Protein AF-A0A6P0R8S0-F1 (afdb_monomer_lite)

pLDDT: mean 86.68, std 9.81, range [62.12, 96.94]

Radius of gyration: 12.66 Å; chains: 1; bounding box: 26×24×33 Å

Structure (mmCIF, N/CA/C/O backbone):
data_AF-A0A6P0R8S0-F1
#
_entry.id   AF-A0A6P0R8S0-F1
#
loop_
_atom_site.group_PDB
_atom_site.id
_atom_site.type_symbol
_atom_site.label_atom_id
_atom_site.label_alt_id
_atom_site.label_comp_id
_atom_site.label_asym_id
_atom_site.label_entity_id
_atom_site.label_seq_id
_atom_site.pdbx_PDB_ins_code
_atom_site.Cartn_x
_atom_site.Cartn_y
_atom_site.Cartn_z
_atom_site.occupancy
_atom_site.B_iso_or_equiv
_atom_site.auth_seq_id
_atom_site.auth_comp_id
_atom_site.auth_asym_id
_atom_site.auth_atom_id
_atom_site.pdbx_PDB_model_num
ATOM 1 N N . MET A 1 1 ? 1.360 0.090 -3.657 1.00 92.62 1 MET A N 1
ATOM 2 C CA . MET A 1 1 ? 0.372 1.116 -3.279 1.00 92.62 1 MET A CA 1
ATOM 3 C C . MET A 1 1 ? -0.822 0.406 -2.670 1.00 92.62 1 MET A C 1
ATOM 5 O O . MET A 1 1 ? -1.163 -0.676 -3.143 1.00 92.62 1 MET A O 1
ATOM 9 N N . ILE A 1 2 ? -1.434 0.997 -1.641 1.00 96.06 2 ILE A N 1
ATOM 10 C CA . ILE A 1 2 ? -2.660 0.477 -1.016 1.00 96.06 2 ILE A CA 1
ATOM 11 C C . ILE A 1 2 ? -3.718 1.578 -0.978 1.00 96.06 2 ILE A C 1
ATOM 13 O O . ILE A 1 2 ? -3.404 2.712 -0.620 1.00 96.06 2 ILE A O 1
ATOM 17 N N . ILE A 1 3 ? -4.963 1.230 -1.290 1.00 96.94 3 ILE A N 1
ATOM 18 C CA . ILE A 1 3 ? -6.142 2.047 -0.986 1.00 96.94 3 ILE A CA 1
ATOM 19 C C . ILE A 1 3 ? -7.013 1.226 -0.043 1.00 96.94 3 ILE A C 1
ATOM 21 O O . ILE A 1 3 ? -7.465 0.145 -0.422 1.00 96.94 3 ILE A O 1
ATOM 25 N N . SER A 1 4 ? -7.217 1.730 1.178 1.00 96.00 4 SER A N 1
ATOM 26 C CA . SER A 1 4 ? -8.118 1.113 2.146 1.00 96.00 4 SER A CA 1
ATOM 27 C C . SER A 1 4 ? -9.416 1.901 2.275 1.00 96.00 4 SER A C 1
ATOM 29 O O . SER A 1 4 ? -9.454 2.993 2.843 1.00 96.00 4 SER A O 1
ATOM 31 N N . HIS A 1 5 ? -10.507 1.313 1.804 1.00 94.31 5 HIS A N 1
ATOM 32 C CA . HIS A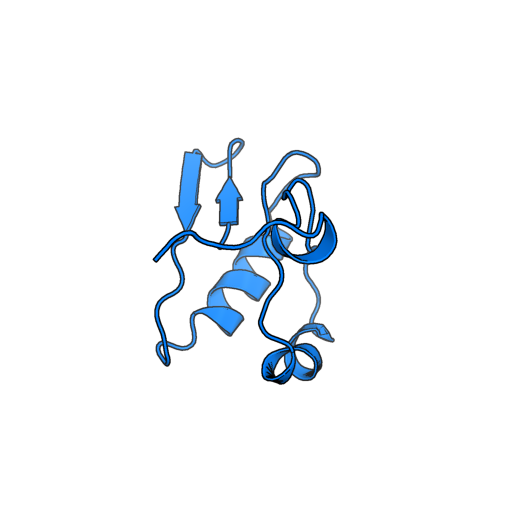 1 5 ? -11.865 1.797 1.987 1.00 94.31 5 HIS A CA 1
ATOM 33 C C . HIS A 1 5 ? -12.374 1.575 3.411 1.00 94.31 5 HIS A C 1
ATOM 35 O O . HIS A 1 5 ? -13.201 2.372 3.866 1.00 94.31 5 HIS A O 1
ATOM 41 N N . LYS A 1 6 ? -11.892 0.538 4.116 1.00 94.00 6 LYS A N 1
ATOM 42 C CA . LYS A 1 6 ? -12.257 0.269 5.515 1.00 94.00 6 LYS A CA 1
ATOM 43 C C . LYS A 1 6 ? -11.673 1.318 6.460 1.00 94.00 6 LYS A C 1
ATOM 45 O O . LYS A 1 6 ? -12.405 1.877 7.268 1.00 94.00 6 LYS A O 1
ATOM 50 N N . TYR A 1 7 ? -10.377 1.601 6.333 1.00 95.31 7 TYR A N 1
ATOM 51 C CA . TYR A 1 7 ? -9.648 2.519 7.218 1.00 95.31 7 TYR A CA 1
ATOM 52 C C . TYR A 1 7 ? -9.457 3.924 6.628 1.00 95.31 7 TYR A C 1
ATOM 54 O O . TYR A 1 7 ? -8.803 4.758 7.245 1.00 95.31 7 TYR A O 1
ATOM 62 N N . LYS A 1 8 ? -10.035 4.194 5.449 1.00 95.56 8 LYS A N 1
ATOM 63 C CA . LYS A 1 8 ? -10.048 5.505 4.774 1.00 95.56 8 LYS A CA 1
ATOM 64 C C . LYS A 1 8 ? -8.654 6.111 4.579 1.00 95.56 8 LYS A C 1
ATOM 66 O O . LYS A 1 8 ? -8.467 7.308 4.775 1.00 95.56 8 LYS A O 1
ATOM 71 N N . PHE A 1 9 ? -7.685 5.298 4.157 1.00 95.81 9 PHE A N 1
ATOM 72 C CA . PHE A 1 9 ? -6.337 5.776 3.844 1.00 95.81 9 PHE A 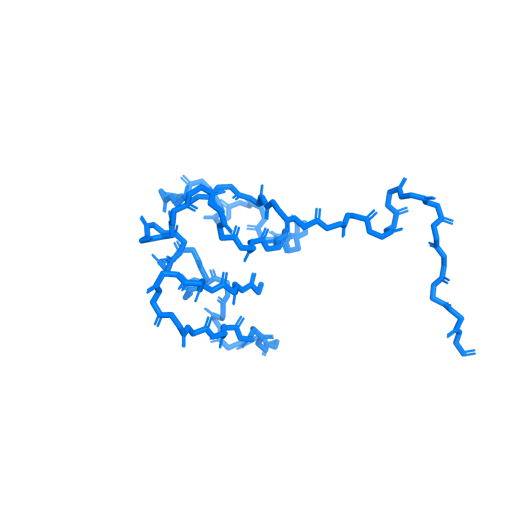CA 1
ATOM 73 C C . PHE A 1 9 ? -5.892 5.382 2.438 1.00 95.81 9 PHE A C 1
ATOM 75 O O . PHE A 1 9 ? -6.323 4.373 1.876 1.00 95.81 9 PHE A O 1
ATOM 82 N N . ILE A 1 10 ? -4.965 6.174 1.905 1.00 96.81 10 ILE A N 1
ATOM 83 C CA . ILE A 1 10 ? -4.227 5.877 0.681 1.00 96.81 10 ILE A CA 1
ATOM 84 C C . ILE A 1 10 ? -2.744 5.876 1.041 1.00 96.81 10 ILE A C 1
ATOM 86 O O . ILE A 1 10 ? -2.213 6.875 1.517 1.00 96.81 10 ILE A O 1
ATOM 90 N N . PHE A 1 11 ? -2.078 4.745 0.821 1.00 96.25 11 PHE A N 1
ATOM 91 C CA . PHE A 1 11 ? -0.639 4.616 1.002 1.00 96.25 11 PHE A CA 1
ATOM 92 C C . PHE A 1 11 ? 0.065 4.657 -0.353 1.00 96.25 11 PHE A C 1
ATOM 94 O O . PHE A 1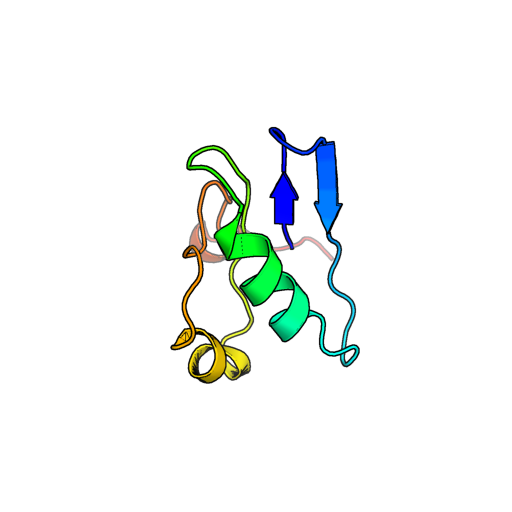 11 ? -0.002 3.707 -1.145 1.00 96.25 11 PHE A O 1
ATOM 101 N N . LEU A 1 12 ? 0.773 5.760 -0.593 1.00 94.62 12 LEU A N 1
ATOM 102 C CA . LEU A 1 12 ? 1.616 5.962 -1.763 1.00 94.62 12 LEU A CA 1
ATOM 103 C C . LEU A 1 12 ? 3.058 5.595 -1.411 1.00 94.62 12 LEU A C 1
ATOM 105 O O . LEU A 1 12 ? 3.679 6.228 -0.560 1.00 94.62 12 LEU A O 1
ATOM 109 N N . LYS A 1 13 ? 3.599 4.568 -2.074 1.00 87.88 13 LYS A N 1
ATOM 110 C CA . LYS A 1 13 ? 5.005 4.195 -1.898 1.00 87.88 13 LYS A CA 1
ATOM 111 C C . LYS A 1 13 ? 5.896 5.112 -2.734 1.00 87.88 13 LYS A C 1
ATOM 113 O O . LYS A 1 13 ? 5.635 5.318 -3.918 1.00 87.88 13 LYS A O 1
ATOM 118 N N . THR A 1 14 ? 6.973 5.602 -2.136 1.00 88.94 14 THR A N 1
ATOM 119 C CA . THR A 1 14 ? 8.050 6.306 -2.840 1.00 88.94 14 THR A CA 1
ATOM 1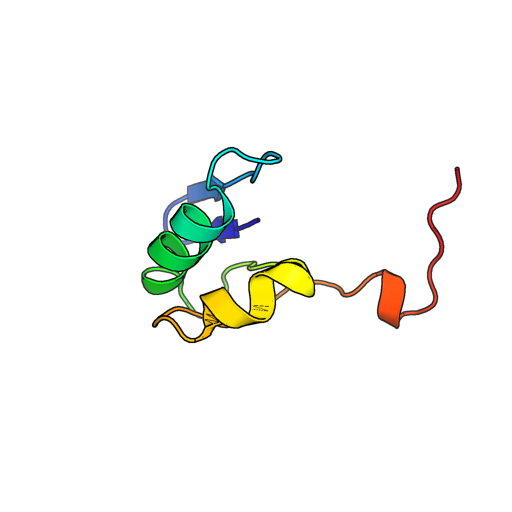20 C C . THR A 1 14 ? 9.266 5.395 -2.994 1.00 88.94 14 THR A C 1
ATOM 122 O O . THR A 1 14 ? 9.373 4.342 -2.358 1.00 88.94 14 THR A O 1
ATOM 125 N N . ILE A 1 15 ? 10.177 5.763 -3.892 1.00 89.69 15 ILE A N 1
ATOM 126 C CA . ILE A 1 15 ? 11.387 4.980 -4.142 1.00 89.69 15 ILE A CA 1
ATOM 127 C C . ILE A 1 15 ? 12.334 5.042 -2.936 1.00 89.69 15 ILE A C 1
ATOM 129 O O . ILE A 1 15 ? 12.557 6.106 -2.370 1.00 89.69 15 ILE A O 1
ATOM 133 N N . ARG A 1 16 ? 12.928 3.897 -2.571 1.00 86.88 16 ARG A N 1
ATOM 134 C CA . ARG A 1 16 ? 14.018 3.782 -1.577 1.00 86.88 16 ARG A CA 1
ATOM 135 C C . ARG A 1 16 ? 13.710 4.291 -0.157 1.00 86.88 16 ARG A C 1
ATOM 137 O O . ARG A 1 16 ? 14.627 4.580 0.598 1.00 86.88 16 ARG A O 1
ATOM 144 N N . THR A 1 17 ? 12.444 4.323 0.247 1.00 89.88 17 THR A N 1
ATOM 145 C CA . THR A 1 17 ? 12.008 4.747 1.597 1.00 89.88 17 THR A CA 1
ATOM 146 C C . THR A 1 17 ? 11.537 3.587 2.475 1.00 89.88 17 THR A C 1
ATOM 148 O O . THR A 1 17 ? 10.749 3.775 3.395 1.00 89.88 17 THR A O 1
ATOM 151 N N . ALA A 1 18 ? 11.952 2.355 2.157 1.00 89.62 18 ALA A N 1
ATOM 152 C CA . ALA A 1 18 ? 11.403 1.132 2.754 1.00 89.62 18 ALA A CA 1
ATOM 153 C C . ALA A 1 18 ? 9.863 1.024 2.642 1.00 89.62 18 ALA A C 1
ATOM 155 O O . ALA A 1 18 ? 9.220 0.291 3.396 1.00 89.62 18 ALA A O 1
ATOM 156 N N . GLY A 1 19 ? 9.263 1.708 1.657 1.00 91.25 19 GLY A N 1
ATOM 157 C CA . GLY A 1 19 ? 7.822 1.684 1.408 1.00 91.25 19 GLY A CA 1
ATOM 158 C C . GLY A 1 19 ? 7.274 0.278 1.152 1.00 91.25 19 GLY A C 1
ATOM 159 O O . GLY A 1 19 ? 6.149 -0.008 1.548 1.00 91.25 19 GLY A O 1
ATOM 160 N N . THR A 1 20 ? 8.077 -0.626 0.575 1.00 89.88 20 THR A N 1
ATOM 161 C CA . THR A 1 20 ? 7.729 -2.049 0.401 1.00 89.88 20 THR A CA 1
ATOM 162 C C . THR A 1 20 ? 7.461 -2.737 1.748 1.00 89.88 20 THR A C 1
ATOM 164 O O . THR A 1 20 ? 6.489 -3.481 1.873 1.00 89.88 20 THR A O 1
ATOM 167 N N . SER A 1 21 ? 8.257 -2.453 2.783 1.00 89.56 21 SER A N 1
ATOM 168 C CA . SER A 1 21 ? 8.067 -3.020 4.126 1.00 89.56 21 SER A CA 1
ATOM 169 C C . SER A 1 21 ? 6.788 -2.504 4.786 1.00 89.56 21 SER A C 1
ATOM 171 O O . SER A 1 21 ? 6.020 -3.286 5.349 1.00 89.56 21 SER A O 1
ATOM 173 N N . VAL A 1 22 ? 6.532 -1.196 4.673 1.00 92.00 22 VAL A N 1
ATOM 174 C CA . VAL A 1 22 ? 5.311 -0.561 5.196 1.00 92.00 22 VAL A CA 1
ATOM 175 C C . VAL A 1 22 ? 4.074 -1.102 4.480 1.00 92.00 22 VAL A C 1
ATOM 177 O O . VAL A 1 22 ? 3.095 -1.455 5.132 1.00 92.00 22 VAL A O 1
ATOM 180 N N . GLU A 1 23 ? 4.134 -1.250 3.155 1.00 92.44 23 GLU A N 1
ATOM 181 C CA . GLU A 1 23 ? 3.060 -1.840 2.355 1.00 92.44 23 GLU A CA 1
ATOM 182 C C . GLU A 1 23 ? 2.715 -3.255 2.834 1.00 92.44 23 GLU A C 1
ATOM 184 O O . GLU A 1 23 ? 1.550 -3.557 3.091 1.00 92.44 23 GLU A O 1
ATOM 189 N N . ILE A 1 24 ? 3.723 -4.118 3.010 1.00 90.81 24 ILE A N 1
ATOM 190 C CA . ILE A 1 24 ? 3.525 -5.496 3.479 1.00 90.81 24 ILE A CA 1
ATOM 191 C C . ILE A 1 24 ? 2.904 -5.508 4.877 1.00 90.81 24 ILE A C 1
ATOM 193 O O . ILE A 1 24 ? 1.957 -6.261 5.111 1.00 90.81 24 ILE A O 1
ATOM 197 N N . TYR A 1 25 ? 3.388 -4.664 5.790 1.00 92.12 25 TYR A N 1
ATOM 198 C CA . TYR A 1 25 ? 2.837 -4.561 7.138 1.00 92.12 25 TYR A CA 1
ATOM 199 C C . TYR A 1 25 ? 1.364 -4.127 7.124 1.00 92.12 25 TYR A C 1
ATOM 201 O O . TYR A 1 25 ? 0.518 -4.808 7.705 1.00 92.12 25 TYR A O 1
ATOM 209 N N . LEU A 1 26 ? 1.037 -3.050 6.402 1.00 93.75 26 LEU A N 1
ATOM 210 C CA . LEU A 1 26 ? -0.329 -2.528 6.297 1.00 93.75 26 LEU A CA 1
ATOM 211 C C . LEU A 1 26 ? -1.279 -3.504 5.589 1.00 93.75 26 LEU A C 1
ATOM 213 O O . LEU A 1 26 ? -2.450 -3.603 5.957 1.00 93.75 26 LEU A O 1
ATOM 217 N N . SER A 1 27 ? -0.779 -4.277 4.619 1.00 92.75 27 SER A N 1
ATOM 218 C CA . SER A 1 27 ? -1.584 -5.255 3.876 1.00 92.75 27 SER A CA 1
ATOM 219 C C . SER A 1 27 ? -2.233 -6.316 4.773 1.00 92.75 27 SER A C 1
ATOM 221 O O . SER A 1 27 ? -3.272 -6.862 4.416 1.00 92.75 27 SER A O 1
ATOM 223 N N . ARG A 1 28 ? -1.663 -6.595 5.954 1.00 92.38 28 ARG A N 1
ATOM 224 C CA . ARG A 1 28 ? -2.201 -7.567 6.925 1.00 92.38 28 ARG A CA 1
ATOM 225 C C . ARG A 1 28 ? -3.547 -7.146 7.504 1.00 92.38 28 ARG A C 1
ATOM 227 O O . ARG A 1 28 ? -4.331 -8.001 7.896 1.00 92.38 28 ARG A O 1
ATOM 234 N N . PHE A 1 29 ? -3.800 -5.843 7.557 1.00 92.62 29 PHE A N 1
ATOM 235 C CA . PHE A 1 29 ? -5.036 -5.277 8.090 1.00 92.62 29 PHE A CA 1
ATOM 236 C C . PHE A 1 29 ? -6.086 -5.048 6.995 1.00 92.62 29 PHE A C 1
ATOM 238 O O . PHE A 1 29 ? -7.239 -4.751 7.300 1.00 92.62 29 PHE A O 1
ATOM 245 N N . CYS A 1 30 ? -5.709 -5.191 5.721 1.00 93.25 30 CYS A N 1
ATOM 246 C CA . CYS A 1 30 ? -6.597 -4.966 4.589 1.00 93.25 30 CYS A CA 1
ATOM 247 C C . CYS A 1 30 ? -7.621 -6.104 4.435 1.00 93.25 30 CYS A C 1
ATOM 249 O O . CYS A 1 30 ? -7.286 -7.287 4.533 1.00 93.25 30 CYS A O 1
ATOM 251 N N . GLY A 1 31 ? -8.876 -5.728 4.175 1.00 91.94 31 GLY A N 1
ATOM 252 C CA . GLY A 1 31 ? -9.947 -6.659 3.817 1.00 91.94 31 GLY A CA 1
ATOM 253 C C . GLY A 1 31 ? -9.890 -7.098 2.351 1.00 91.94 31 GLY A C 1
ATOM 254 O O . GLY A 1 31 ? -8.987 -6.724 1.603 1.00 91.94 31 GLY A O 1
ATOM 255 N N . ASP A 1 32 ? -10.882 -7.875 1.925 1.00 92.69 32 ASP A N 1
ATOM 256 C CA . ASP A 1 32 ? -10.907 -8.475 0.581 1.00 92.69 32 ASP A CA 1
ATOM 257 C C . ASP A 1 32 ? -11.271 -7.482 -0.534 1.00 92.69 32 ASP A C 1
ATOM 259 O O . ASP A 1 32 ? -10.949 -7.726 -1.690 1.00 92.69 32 ASP A O 1
ATOM 263 N N . ASN A 1 33 ? -11.857 -6.330 -0.191 1.00 93.44 33 ASN A N 1
ATOM 264 C CA . ASN A 1 33 ? -12.248 -5.276 -1.141 1.00 93.44 33 ASN A CA 1
ATOM 265 C C . ASN A 1 33 ? -11.209 -4.148 -1.274 1.00 93.44 33 ASN A C 1
ATOM 267 O O . ASN A 1 33 ? -11.488 -3.117 -1.879 1.00 93.44 33 ASN A O 1
ATOM 271 N N . GLU A 1 34 ? -10.025 -4.307 -0.683 1.00 94.62 34 GLU A N 1
ATOM 272 C CA . GLU A 1 34 ? -8.996 -3.263 -0.696 1.00 94.62 34 GLU A CA 1
ATOM 273 C C . GLU A 1 34 ? -8.136 -3.347 -1.949 1.00 94.62 34 GLU A C 1
ATOM 275 O O . GLU A 1 34 ? -7.809 -4.446 -2.398 1.00 94.62 34 GLU A O 1
ATOM 280 N N . VAL A 1 35 ? -7.731 -2.202 -2.499 1.00 95.81 35 VAL A N 1
ATOM 281 C CA . VAL A 1 35 ? -6.858 -2.162 -3.679 1.00 95.81 35 VAL A CA 1
ATOM 282 C C . VAL A 1 35 ? -5.418 -2.305 -3.218 1.00 95.81 35 VAL A C 1
ATOM 284 O O . VAL A 1 35 ? -4.900 -1.441 -2.511 1.00 95.81 35 VAL A O 1
ATOM 287 N N . ILE A 1 36 ? -4.757 -3.387 -3.630 1.00 94.38 36 ILE A N 1
ATOM 288 C CA . ILE A 1 36 ? -3.353 -3.660 -3.309 1.00 94.38 36 ILE A CA 1
ATOM 289 C C . ILE A 1 36 ? -2.620 -3.949 -4.612 1.00 94.38 36 ILE A C 1
ATOM 291 O O . ILE A 1 36 ? -2.850 -4.976 -5.251 1.00 94.38 36 ILE A O 1
ATOM 295 N N . THR A 1 37 ? -1.706 -3.062 -4.999 1.00 92.69 37 THR A N 1
ATOM 296 C CA . THR A 1 37 ? -0.941 -3.234 -6.238 1.00 92.69 37 THR A CA 1
ATOM 297 C C . THR A 1 37 ? 0.206 -4.236 -6.061 1.00 92.69 37 THR A C 1
ATOM 299 O O . THR A 1 37 ? 0.705 -4.441 -4.946 1.00 92.69 37 THR A O 1
ATOM 302 N N . PRO A 1 38 ? 0.698 -4.848 -7.148 1.00 89.12 38 PRO A N 1
ATOM 303 C CA . PRO A 1 38 ? 1.925 -5.628 -7.104 1.00 89.12 38 PRO A CA 1
ATOM 304 C C . PRO A 1 38 ? 3.131 -4.771 -6.677 1.00 89.12 38 PRO A C 1
ATOM 306 O O . PRO A 1 38 ? 3.198 -3.563 -6.919 1.00 89.12 38 PRO A O 1
ATOM 309 N N . ILE A 1 39 ? 4.082 -5.418 -5.997 1.00 85.56 39 ILE A N 1
ATOM 310 C CA . ILE A 1 39 ? 5.434 -4.877 -5.778 1.00 85.56 39 ILE A CA 1
ATOM 311 C C . ILE A 1 39 ? 6.307 -5.266 -6.968 1.00 85.56 39 ILE A C 1
ATOM 313 O O . ILE A 1 39 ? 5.928 -6.156 -7.735 1.00 85.56 39 ILE A O 1
ATOM 317 N N . SER A 1 40 ? 7.452 -4.601 -7.130 1.00 78.75 40 SER A N 1
ATOM 318 C CA . SER A 1 40 ? 8.337 -4.893 -8.254 1.00 78.75 40 SER A CA 1
ATOM 319 C C . SER A 1 40 ? 8.839 -6.337 -8.197 1.00 78.75 40 SER A C 1
ATOM 321 O O . SER A 1 40 ? 8.776 -7.014 -7.164 1.00 78.75 40 SER A O 1
ATOM 323 N N . TRP A 1 41 ? 9.304 -6.829 -9.341 1.00 68.38 41 TRP A N 1
ATOM 324 C CA . TRP A 1 41 ? 9.800 -8.192 -9.455 1.00 68.38 41 TRP A CA 1
ATOM 325 C C . TRP A 1 41 ? 11.019 -8.434 -8.553 1.00 68.38 41 TRP A C 1
ATOM 327 O O . TRP A 1 41 ? 11.118 -9.530 -8.000 1.00 68.38 41 TRP A O 1
ATOM 337 N N . GLU A 1 42 ? 11.873 -7.420 -8.339 1.00 68.25 42 GLU A N 1
ATOM 338 C CA . GLU A 1 42 ? 13.033 -7.510 -7.441 1.00 68.25 42 GLU A CA 1
ATOM 339 C C . GLU A 1 42 ? 12.603 -7.765 -5.986 1.00 68.25 42 GLU A C 1
ATOM 341 O O . GLU A 1 42 ? 13.223 -8.548 -5.267 1.00 68.25 42 GLU A O 1
ATOM 346 N N . ASP A 1 43 ? 11.480 -7.175 -5.571 1.00 67.19 43 ASP A N 1
ATOM 347 C CA . ASP A 1 43 ? 10.984 -7.223 -4.194 1.00 67.19 43 ASP A CA 1
ATOM 348 C C . ASP A 1 43 ? 10.141 -8.477 -3.886 1.00 67.19 43 ASP A C 1
ATOM 350 O O . ASP A 1 43 ? 9.684 -8.669 -2.753 1.00 67.19 43 ASP A O 1
ATOM 354 N N . LYS A 1 44 ? 9.932 -9.378 -4.861 1.00 65.56 44 LYS A N 1
ATOM 355 C CA . LYS A 1 44 ? 9.123 -10.602 -4.676 1.00 65.56 44 LYS A CA 1
ATOM 356 C C . LYS A 1 44 ? 9.630 -11.485 -3.535 1.00 65.56 44 LYS A C 1
ATOM 358 O O . LYS A 1 44 ? 8.818 -12.119 -2.861 1.00 65.56 44 LYS A O 1
ATOM 363 N N . ALA A 1 45 ? 10.941 -11.502 -3.286 1.00 64.81 45 ALA A N 1
ATOM 364 C CA . ALA A 1 45 ? 11.542 -12.263 -2.191 1.00 64.81 45 ALA A CA 1
ATOM 365 C C . ALA A 1 45 ? 11.049 -11.794 -0.808 1.00 64.81 45 ALA A C 1
ATOM 367 O O . ALA A 1 45 ? 10.794 -12.622 0.069 1.00 64.81 45 ALA A O 1
ATOM 368 N N . ILE A 1 46 ? 10.830 -10.485 -0.639 1.00 64.06 46 ILE A N 1
ATOM 369 C CA . ILE A 1 46 ? 10.354 -9.865 0.609 1.00 64.06 46 ILE A CA 1
ATOM 370 C C . ILE A 1 46 ? 8.881 -10.239 0.870 1.00 64.06 46 ILE A C 1
ATOM 372 O O . ILE A 1 46 ? 8.438 -10.319 2.015 1.00 64.06 46 ILE A O 1
ATOM 376 N N . ARG A 1 47 ? 8.118 -10.591 -0.175 1.00 62.12 47 ARG A N 1
ATOM 377 C CA . ARG A 1 47 ? 6.707 -11.004 -0.075 1.00 62.12 47 ARG A CA 1
ATOM 378 C C . ARG A 1 47 ? 6.473 -12.416 0.475 1.00 62.12 47 ARG A C 1
ATOM 380 O O . ARG A 1 47 ? 5.320 -12.817 0.592 1.00 62.12 47 ARG A O 1
ATOM 387 N N . LYS A 1 48 ? 7.525 -13.164 0.840 1.00 67.50 48 LYS A N 1
ATOM 388 C CA . LYS A 1 48 ? 7.386 -14.388 1.659 1.00 67.50 48 LYS A CA 1
ATOM 389 C C . LYS A 1 48 ? 6.880 -14.089 3.077 1.00 67.50 48 LYS A C 1
ATOM 391 O O . LYS A 1 48 ? 6.461 -15.000 3.783 1.00 67.50 48 LYS A O 1
ATOM 396 N N . LEU A 1 49 ? 6.932 -12.825 3.495 1.00 67.75 49 LEU A N 1
ATOM 397 C CA . LEU A 1 49 ? 6.398 -12.364 4.769 1.00 67.75 49 LEU A CA 1
ATOM 398 C C . LEU A 1 49 ? 4.860 -12.416 4.794 1.00 67.75 49 LEU A C 1
ATOM 400 O O . LEU A 1 49 ? 4.219 -12.219 3.760 1.00 67.75 49 LEU A O 1
ATOM 404 N N . PRO A 1 50 ? 4.248 -12.621 5.975 1.00 71.31 50 PRO A N 1
ATOM 405 C CA . PRO A 1 50 ? 2.797 -12.639 6.104 1.00 71.31 50 PRO A CA 1
ATOM 406 C C . PRO A 1 50 ? 2.195 -11.291 5.679 1.00 71.31 50 PRO A C 1
ATOM 408 O O . PRO A 1 50 ? 2.721 -10.231 6.030 1.00 71.31 50 PRO A O 1
ATOM 411 N N . GLY A 1 51 ? 1.100 -11.341 4.919 1.00 80.69 51 GLY A N 1
ATOM 412 C CA . GLY A 1 51 ? 0.422 -10.185 4.326 1.00 80.69 51 GLY A CA 1
ATOM 413 C C . GLY A 1 51 ? -0.556 -10.599 3.224 1.00 80.69 51 GLY A C 1
ATOM 414 O O . GLY A 1 51 ? -0.565 -11.755 2.792 1.00 80.69 51 GLY A O 1
ATOM 415 N N . LYS A 1 52 ? -1.393 -9.664 2.763 1.00 87.31 52 LYS A N 1
ATOM 416 C CA . LYS A 1 52 ? -2.316 -9.911 1.645 1.00 87.31 52 LYS A CA 1
ATOM 417 C C . LYS A 1 52 ? -1.568 -9.842 0.306 1.00 87.31 52 LYS A C 1
ATOM 419 O O . LYS A 1 52 ? -0.631 -9.060 0.104 1.00 87.31 52 LYS A O 1
ATOM 424 N N . LYS A 1 53 ? -1.981 -10.699 -0.630 1.00 89.00 53 LYS A N 1
ATOM 425 C CA . LYS A 1 53 ? -1.482 -10.693 -2.012 1.00 89.00 53 LYS A CA 1
ATOM 426 C C . LYS A 1 53 ? -2.037 -9.473 -2.770 1.00 89.00 53 LYS A C 1
ATOM 428 O O . LYS A 1 53 ? -3.008 -8.877 -2.308 1.00 89.00 53 LYS A O 1
ATOM 433 N N . PRO A 1 54 ? -1.425 -9.081 -3.904 1.00 91.12 54 PRO A N 1
ATOM 434 C CA . PRO A 1 54 ? -2.020 -8.083 -4.787 1.00 91.12 54 PRO A CA 1
ATOM 435 C C . PRO A 1 54 ? -3.450 -8.482 -5.163 1.00 91.12 54 PRO A C 1
ATOM 437 O O . PRO A 1 54 ? -3.685 -9.646 -5.487 1.00 91.12 54 PRO A O 1
ATOM 440 N N . GLN A 1 55 ? -4.384 -7.538 -5.108 1.00 92.94 55 GLN A N 1
ATOM 441 C CA . GLN A 1 55 ? -5.809 -7.770 -5.360 1.00 92.94 55 GLN A CA 1
ATOM 442 C C . GLN A 1 55 ? -6.502 -6.465 -5.775 1.00 92.94 55 GLN A C 1
ATOM 444 O O . GLN A 1 55 ? -5.996 -5.375 -5.494 1.00 92.94 55 GLN A O 1
ATOM 449 N N . ASN A 1 56 ? -7.655 -6.590 -6.439 1.00 95.00 56 ASN A N 1
ATOM 450 C CA . ASN A 1 56 ? -8.514 -5.477 -6.867 1.00 95.00 56 ASN A CA 1
ATOM 451 C C . ASN A 1 56 ? -7.782 -4.368 -7.647 1.00 95.00 56 ASN A C 1
ATOM 453 O O . ASN A 1 56 ? -8.119 -3.193 -7.524 1.00 95.00 56 ASN A O 1
ATOM 457 N N . TYR A 1 57 ? -6.765 -4.727 -8.434 1.00 93.12 57 TYR A N 1
ATOM 458 C CA . TYR A 1 57 ? -6.034 -3.805 -9.303 1.00 93.12 57 TYR A CA 1
ATOM 459 C C . TYR A 1 57 ? -6.178 -4.238 -10.762 1.00 93.12 57 TYR A C 1
ATOM 461 O O . TYR A 1 57 ? -6.321 -5.424 -11.058 1.00 93.12 57 TYR A O 1
ATOM 469 N N . LEU A 1 58 ? -6.118 -3.268 -11.671 1.00 90.94 58 LEU A N 1
ATOM 470 C CA . LEU A 1 58 ? -6.042 -3.525 -13.103 1.00 90.94 58 LEU A CA 1
ATOM 471 C C . LEU A 1 58 ? -4.574 -3.655 -13.503 1.00 90.94 58 LEU A C 1
ATOM 473 O O . LEU A 1 58 ? -3.787 -2.733 -13.285 1.00 90.94 58 LEU A O 1
ATOM 477 N N . ASP A 1 59 ? -4.213 -4.790 -14.092 1.00 87.81 59 ASP A N 1
ATOM 478 C CA . ASP A 1 59 ? -2.905 -4.965 -14.715 1.00 87.81 59 ASP A CA 1
ATOM 479 C C . ASP A 1 59 ? -2.928 -4.329 -16.110 1.00 87.81 59 ASP A C 1
ATOM 481 O O . ASP A 1 59 ? -3.418 -4.917 -17.076 1.00 87.81 59 ASP A O 1
ATOM 485 N N . PHE A 1 60 ? -2.493 -3.070 -16.178 1.00 85.69 60 PHE A N 1
ATOM 486 C CA . PHE A 1 60 ? -2.516 -2.274 -17.403 1.00 85.69 60 PHE A CA 1
ATOM 487 C C . PHE A 1 60 ? -1.610 -2.870 -18.486 1.00 85.69 60 PHE A C 1
ATOM 489 O O . PHE A 1 60 ? -2.008 -2.916 -19.650 1.00 85.69 60 PHE A O 1
ATOM 496 N N . ASP A 1 61 ? -0.439 -3.371 -18.094 1.00 83.94 61 ASP A N 1
ATOM 497 C CA . ASP A 1 61 ? 0.561 -3.906 -19.016 1.00 83.94 61 ASP A CA 1
ATOM 498 C C . ASP A 1 61 ? 0.140 -5.285 -19.548 1.00 83.94 61 ASP A C 1
ATOM 500 O O . ASP A 1 61 ? 0.256 -5.547 -20.747 1.00 83.94 61 ASP A O 1
ATOM 504 N N . ALA A 1 62 ? -0.432 -6.151 -18.699 1.00 83.69 62 ALA A N 1
ATOM 505 C CA . ALA A 1 62 ? -0.929 -7.465 -19.128 1.00 83.69 62 ALA A CA 1
ATOM 506 C C . ALA A 1 62 ? -2.093 -7.384 -20.131 1.00 83.69 62 ALA A C 1
ATOM 508 O O . ALA A 1 62 ? -2.316 -8.317 -20.900 1.00 83.69 62 ALA A O 1
ATOM 509 N N . GLN A 1 63 ? -2.819 -6.265 -20.162 1.00 82.81 63 GLN A N 1
ATOM 510 C CA . GLN A 1 63 ? -3.879 -6.002 -21.140 1.00 82.81 63 GLN A CA 1
ATOM 511 C C . GLN A 1 63 ? -3.339 -5.560 -22.515 1.00 82.81 63 GLN A C 1
ATOM 513 O O . GLN A 1 63 ? -4.122 -5.270 -23.416 1.00 82.81 63 GLN A O 1
ATOM 518 N N . GLY A 1 64 ? -2.014 -5.488 -22.695 1.00 85.38 64 GLY A N 1
ATOM 519 C CA . GLY A 1 64 ? -1.387 -5.036 -23.939 1.00 85.38 64 GLY A CA 1
ATOM 520 C C . GLY A 1 64 ? -1.454 -3.522 -24.145 1.00 85.38 64 GLY A C 1
ATOM 521 O O . GLY A 1 64 ? -1.121 -3.028 -25.227 1.00 85.38 64 GLY A O 1
ATOM 522 N N . ASN A 1 65 ? -1.869 -2.773 -23.120 1.00 86.62 65 ASN A N 1
ATOM 523 C CA . ASN A 1 65 ? -1.902 -1.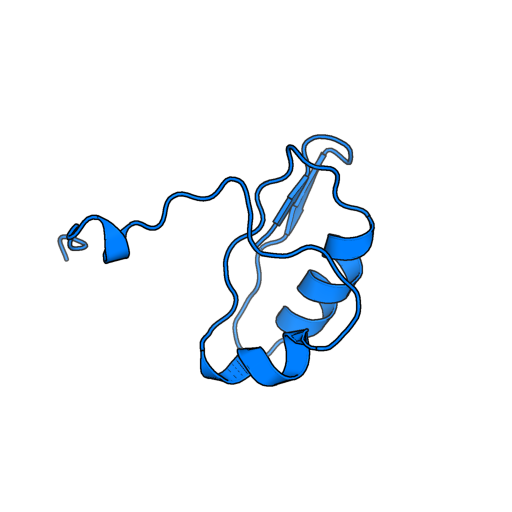323 -23.190 1.00 86.62 65 ASN A CA 1
ATOM 524 C C . ASN A 1 65 ? -0.477 -0.757 -23.167 1.00 86.62 65 ASN A C 1
ATOM 526 O O . ASN A 1 65 ? 0.445 -1.330 -22.590 1.00 86.62 65 ASN A O 1
ATOM 530 N N . LYS A 1 66 ? -0.295 0.406 -23.795 1.00 83.94 66 LYS A N 1
ATOM 531 C CA . LYS A 1 66 ? 0.959 1.162 -23.754 1.00 83.94 66 LYS A CA 1
ATOM 532 C C . LYS A 1 66 ? 0.669 2.568 -23.266 1.00 83.94 66 LYS A C 1
ATOM 534 O O . LYS A 1 66 ? -0.252 3.217 -23.763 1.00 83.94 66 LYS A O 1
ATOM 539 N N . TYR A 1 67 ? 1.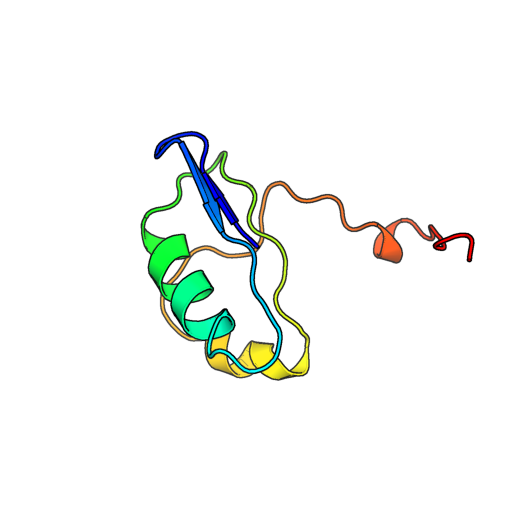474 3.048 -22.323 1.00 80.75 67 TYR A N 1
ATOM 540 C CA . TYR A 1 67 ? 1.455 4.457 -21.954 1.00 80.75 67 TYR A CA 1
ATOM 541 C C . TYR A 1 67 ? 1.833 5.282 -23.187 1.00 80.75 67 TYR A C 1
ATOM 543 O O . TYR A 1 67 ? 2.923 5.123 -23.739 1.00 80.75 67 TYR A O 1
ATOM 551 N N . LYS A 1 68 ? 0.914 6.139 -23.645 1.00 80.31 68 LYS A N 1
ATOM 552 C CA . LYS A 1 68 ? 1.244 7.167 -24.634 1.00 80.31 68 LYS A CA 1
ATOM 553 C C . LYS A 1 68 ? 2.130 8.186 -23.923 1.00 80.31 68 LYS A C 1
ATOM 555 O O . LYS A 1 68 ? 1.703 8.767 -22.929 1.00 80.31 68 LYS A O 1
ATOM 560 N N . LYS A 1 69 ? 3.373 8.290 -24.382 1.00 63.97 69 LYS A N 1
ATOM 561 C CA . LYS A 1 69 ? 4.349 9.256 -23.883 1.00 63.97 69 LYS A CA 1
ATOM 562 C C . LYS A 1 69 ? 4.081 10.632 -24.478 1.00 63.97 69 LYS A C 1
ATOM 564 O O . LYS A 1 69 ? 3.646 10.666 -25.650 1.00 63.97 69 LYS A O 1
#

Secondary structure (DSSP, 8-state):
-EEETTTTEEEPPPTTSSHHHHHHHHHTT--TTSEEPPPPSGGGGGGGSSSPPSBS---TTTTT-----

Sequence (69 aa):
MIISHKYKFIFLKTIRTAGTSVEIYLSRFCGDNEVITPISWEDKAIRKLPGKKPQNYLDFDAQGNKYKK

Foldseek 3Di:
DKQAPPVRDDQDDDPPPCSVVVLQVVQAVHDQCIARADDDPVCVVVNVDDGDDGHPDDPCVVVVHDPDD